Protein AF-A0A2I6EE44-F1 (afdb_monomer_lite)

Secondary structure (DSSP, 8-state):
-------EEEETTEEEEE----S--HHHHHHHHHHHHHHHHHHHHHHHHH-

Structure (mmCIF, N/CA/C/O backbone):
data_AF-A0A2I6EE44-F1
#
_entry.id   AF-A0A2I6EE44-F1
#
loop_
_atom_site.group_PDB
_atom_site.id
_atom_site.type_symbol
_atom_site.label_atom_id
_atom_site.label_alt_id
_atom_site.label_comp_id
_atom_site.label_asym_id
_atom_site.label_entity_id
_atom_site.label_seq_id
_atom_site.pdbx_PDB_ins_code
_atom_site.Cartn_x
_atom_site.Cartn_y
_atom_site.Cartn_z
_atom_site.occupancy
_atom_site.B_iso_or_equiv
_atom_site.auth_seq_id
_atom_site.auth_comp_id
_atom_site.auth_asym_id
_atom_site.auth_atom_id
_atom_site.pdbx_PDB_model_num
ATOM 1 N N . LEU A 1 1 ? -5.005 3.846 -6.228 1.00 85.06 1 LEU A N 1
ATOM 2 C CA . LEU A 1 1 ? -3.543 3.824 -6.468 1.00 85.06 1 LEU A CA 1
ATOM 3 C C . LEU A 1 1 ? -3.220 2.536 -7.209 1.00 85.06 1 LEU A C 1
ATOM 5 O O . LEU A 1 1 ? -3.871 1.547 -6.893 1.00 85.06 1 LEU A O 1
ATOM 9 N N . PRO A 1 2 ? -2.301 2.533 -8.186 1.00 91.69 2 PRO A N 1
ATOM 10 C CA . PRO A 1 2 ? -2.011 1.336 -8.982 1.00 91.69 2 PRO A CA 1
ATOM 11 C C . PRO A 1 2 ? -1.194 0.275 -8.221 1.00 91.69 2 PRO A C 1
ATOM 13 O O . PRO A 1 2 ? -1.235 -0.889 -8.595 1.00 91.69 2 PRO A O 1
ATOM 16 N N . PHE A 1 3 ? -0.515 0.644 -7.129 1.00 95.75 3 PHE A N 1
ATOM 17 C CA . PHE A 1 3 ? 0.190 -0.284 -6.241 1.00 95.75 3 PHE A CA 1
ATOM 18 C C . PHE A 1 3 ? -0.176 0.004 -4.780 1.00 95.75 3 PHE A C 1
ATOM 20 O O . PHE A 1 3 ? -0.277 1.169 -4.387 1.00 95.75 3 PHE A O 1
ATOM 27 N N . PHE A 1 4 ? -0.404 -1.048 -3.988 1.00 96.25 4 PHE A N 1
ATOM 28 C CA . PHE A 1 4 ? -0.683 -0.971 -2.550 1.00 96.25 4 PHE A CA 1
ATOM 29 C C . PHE A 1 4 ? -0.444 -2.332 -1.877 1.00 96.25 4 PHE A C 1
ATOM 31 O O . PHE A 1 4 ? -0.723 -3.370 -2.477 1.00 96.25 4 PHE A O 1
ATOM 38 N N . ALA A 1 5 ? 0.026 -2.341 -0.629 1.00 95.56 5 ALA A N 1
ATOM 39 C CA . ALA A 1 5 ? 0.18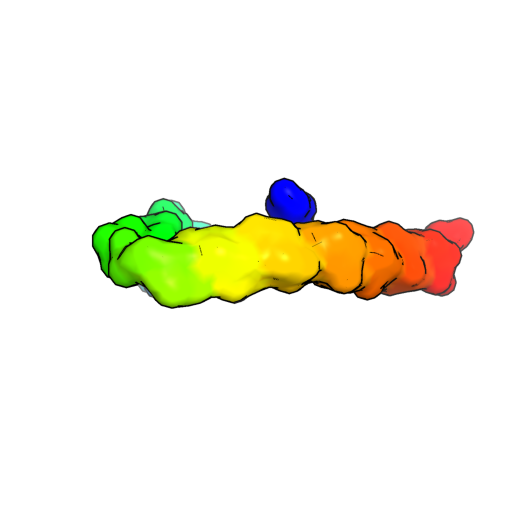3 -3.571 0.144 1.00 95.56 5 ALA A CA 1
ATOM 40 C C . ALA A 1 5 ? -1.150 -3.967 0.796 1.00 95.56 5 ALA A C 1
ATOM 42 O O . 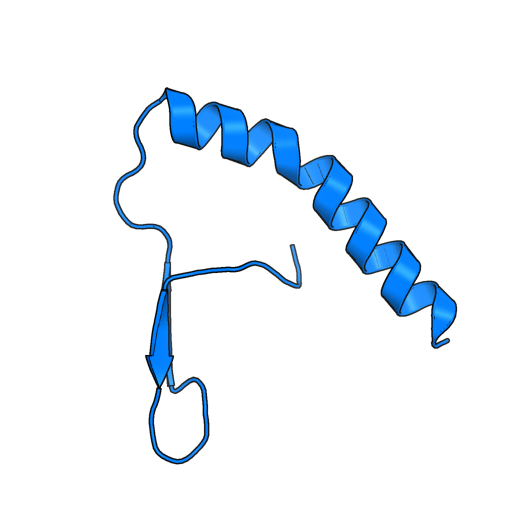ALA A 1 5 ? -1.748 -3.190 1.534 1.00 95.56 5 ALA A O 1
ATOM 43 N N . SER A 1 6 ? -1.627 -5.181 0.535 1.00 95.62 6 SER A N 1
ATOM 44 C CA . SER A 1 6 ? -2.853 -5.699 1.149 1.00 95.62 6 SER A CA 1
ATOM 45 C C . SER A 1 6 ? -2.766 -7.205 1.351 1.00 95.62 6 SER A C 1
ATOM 47 O O . SER A 1 6 ? -1.857 -7.866 0.842 1.00 95.62 6 SER A O 1
ATOM 49 N N . LYS A 1 7 ? -3.709 -7.755 2.120 1.00 97.44 7 LYS A N 1
ATOM 50 C CA . LYS A 1 7 ? -3.788 -9.196 2.320 1.00 97.44 7 LYS A CA 1
ATOM 51 C C . LYS A 1 7 ? -4.187 -9.858 1.003 1.00 97.44 7 LYS A C 1
ATOM 53 O O . LYS A 1 7 ? -5.182 -9.481 0.389 1.00 97.44 7 LYS A O 1
ATOM 58 N N . VAL A 1 8 ? -3.435 -10.872 0.599 1.00 98.00 8 VAL A N 1
ATOM 59 C CA . VAL A 1 8 ? -3.694 -11.632 -0.625 1.00 98.00 8 VAL A CA 1
ATOM 60 C C . VAL A 1 8 ? -3.722 -13.124 -0.338 1.00 98.00 8 VAL A C 1
ATOM 62 O O . VAL A 1 8 ? -3.082 -13.602 0.603 1.00 98.00 8 VAL A O 1
ATOM 65 N N . ARG A 1 9 ? -4.460 -13.862 -1.165 1.00 98.19 9 ARG A N 1
ATOM 66 C CA . ARG A 1 9 ? -4.343 -15.314 -1.269 1.00 98.19 9 ARG A CA 1
ATOM 67 C C . ARG A 1 9 ? -3.415 -15.638 -2.427 1.00 98.19 9 ARG A C 1
ATOM 69 O O . ARG A 1 9 ? -3.604 -15.143 -3.538 1.00 98.19 9 ARG A O 1
ATOM 76 N N . LEU A 1 10 ? -2.427 -16.476 -2.151 1.00 98.31 10 LEU A N 1
ATOM 77 C CA . LEU A 1 10 ? -1.532 -17.013 -3.162 1.00 98.31 10 LEU A CA 1
ATOM 78 C C . LEU A 1 10 ? -2.019 -18.386 -3.611 1.00 98.31 10 LEU A C 1
ATOM 80 O O . LEU A 1 10 ? -2.546 -19.154 -2.804 1.00 98.31 10 LEU A O 1
ATOM 84 N N . GLY A 1 11 ? -1.736 -18.712 -4.862 1.00 98.12 11 GLY A N 1
ATOM 85 C CA . GLY A 1 11 ? -1.753 -20.082 -5.341 1.00 98.12 11 GLY A CA 1
ATOM 86 C C . GLY A 1 11 ? -0.740 -20.283 -6.455 1.00 98.12 11 GLY A C 1
ATOM 87 O O . GLY A 1 11 ? 0.311 -19.638 -6.477 1.00 98.12 11 GLY A O 1
ATOM 88 N N . LYS A 1 12 ? -1.000 -21.230 -7.357 1.00 97.94 12 LYS A N 1
ATOM 89 C CA . LYS A 1 12 ? 0.054 -21.781 -8.232 1.00 97.94 12 LYS A CA 1
ATOM 90 C C . LYS A 1 12 ? 0.629 -20.761 -9.218 1.00 97.94 12 LYS A C 1
ATOM 92 O O . LYS A 1 12 ? 1.771 -20.911 -9.634 1.00 97.94 12 LYS A O 1
ATOM 97 N N . ASN A 1 13 ? -0.142 -19.728 -9.549 1.00 97.88 13 ASN A N 1
ATOM 98 C CA . ASN A 1 13 ? 0.226 -18.701 -10.524 1.00 97.88 13 ASN A CA 1
ATOM 99 C C . ASN A 1 13 ? 0.488 -17.327 -9.875 1.00 97.88 13 ASN A C 1
ATOM 101 O O . ASN A 1 13 ? 0.424 -16.305 -10.552 1.00 97.88 13 ASN A O 1
ATOM 105 N N . GLY A 1 14 ? 0.764 -17.287 -8.565 1.00 97.69 14 GLY A N 1
ATOM 106 C CA . GLY A 1 14 ? 0.983 -16.044 -7.820 1.00 97.69 14 GLY A CA 1
ATOM 107 C C . GLY A 1 14 ? -0.261 -15.591 -7.057 1.00 97.69 14 GLY A C 1
ATOM 108 O O . GLY A 1 14 ? -0.878 -16.394 -6.358 1.00 97.69 14 GLY A O 1
ATOM 109 N N . VAL A 1 15 ? -0.600 -14.301 -7.137 1.00 97.44 15 VAL A N 1
ATOM 110 C CA . VAL A 1 15 ? -1.783 -13.741 -6.459 1.00 97.44 15 VAL A CA 1
ATOM 111 C C . VAL A 1 15 ? -3.051 -14.242 -7.146 1.00 97.44 15 VAL A C 1
ATOM 113 O O . VAL A 1 15 ? -3.287 -13.931 -8.309 1.00 97.44 15 VAL A O 1
ATOM 116 N N . GLU A 1 16 ? -3.875 -14.990 -6.415 1.00 97.25 16 GLU A N 1
ATOM 117 C CA . GLU A 1 16 ? -5.169 -15.493 -6.897 1.00 97.25 16 GLU A CA 1
ATOM 118 C C . GLU A 1 16 ? -6.341 -14.637 -6.404 1.00 97.25 16 GLU A C 1
ATOM 120 O O . GLU A 1 16 ? -7.354 -14.520 -7.087 1.00 97.25 16 GLU A O 1
ATOM 125 N N . GLU A 1 17 ? -6.207 -14.010 -5.233 1.00 97.44 17 GLU A N 1
ATOM 126 C CA . GLU A 1 17 ? -7.264 -13.184 -4.646 1.00 97.44 17 GLU A CA 1
ATOM 127 C C . GLU A 1 17 ? -6.672 -12.019 -3.845 1.00 97.44 17 GLU A C 1
ATOM 129 O O . GLU A 1 17 ? -5.719 -12.198 -3.082 1.00 97.44 17 GLU A O 1
ATOM 134 N N . VAL A 1 18 ? -7.275 -10.834 -3.967 1.00 96.75 18 VAL A N 1
ATOM 135 C CA . VAL A 1 18 ? -6.983 -9.669 -3.120 1.00 96.75 18 VAL A CA 1
ATOM 136 C C . VAL A 1 18 ? -8.088 -9.541 -2.076 1.00 96.75 18 VAL A C 1
ATOM 138 O O . VAL A 1 18 ? -9.233 -9.257 -2.410 1.00 96.75 18 VAL A O 1
ATOM 141 N N . LEU A 1 19 ? -7.745 -9.734 -0.803 1.00 96.25 19 LEU A N 1
ATOM 142 C CA . LEU A 1 19 ? -8.699 -9.801 0.313 1.00 96.25 19 LEU A CA 1
ATOM 143 C C . LEU A 1 19 ? -9.022 -8.423 0.924 1.00 96.25 19 LEU A C 1
ATOM 145 O O . LEU A 1 19 ? -9.745 -8.331 1.915 1.00 96.25 19 LEU A O 1
ATOM 149 N N . GLY A 1 20 ? -8.485 -7.344 0.347 1.00 94.50 20 GLY A N 1
ATOM 150 C CA . GLY A 1 20 ? -8.686 -5.977 0.822 1.00 94.50 20 GLY A CA 1
ATOM 151 C C . GLY A 1 20 ? -8.020 -5.699 2.175 1.00 94.50 20 GLY A C 1
ATOM 152 O O . GLY A 1 20 ? -7.049 -6.354 2.559 1.00 94.50 20 GLY A O 1
ATOM 153 N N . LEU A 1 21 ? -8.530 -4.685 2.883 1.00 94.88 21 LEU A N 1
ATOM 154 C CA . LEU A 1 21 ? -7.970 -4.193 4.153 1.00 94.88 21 LEU A CA 1
ATOM 155 C C . LEU A 1 21 ? -8.781 -4.606 5.388 1.00 94.88 21 LEU A C 1
ATOM 157 O O . LEU A 1 21 ? -8.357 -4.356 6.510 1.00 94.88 21 LEU A O 1
ATOM 161 N N . GLY A 1 22 ? -9.925 -5.266 5.195 1.00 93.75 22 GLY A N 1
ATOM 162 C CA . GLY A 1 22 ? -10.826 -5.617 6.289 1.00 93.75 22 GLY A CA 1
ATOM 163 C C . GLY A 1 22 ? -11.446 -4.390 6.966 1.00 93.75 22 GLY A C 1
ATOM 164 O O . GLY A 1 22 ? -11.626 -3.339 6.347 1.00 93.75 22 GLY A O 1
ATOM 165 N N . GLN A 1 23 ? -11.823 -4.545 8.236 1.00 96.62 23 GLN A N 1
ATOM 166 C CA . GLN A 1 23 ? -12.337 -3.442 9.044 1.00 96.62 23 GLN A CA 1
ATOM 167 C C . GLN A 1 23 ? -11.176 -2.618 9.590 1.00 96.62 23 GLN A C 1
ATOM 169 O O . GLN A 1 23 ? -10.283 -3.158 10.232 1.00 96.62 23 GLN A O 1
ATOM 174 N N . LEU A 1 24 ? -11.234 -1.310 9.352 1.00 97.19 24 LEU A N 1
ATOM 175 C CA . LEU A 1 24 ? -10.264 -0.348 9.856 1.00 97.19 24 LEU A CA 1
ATOM 176 C C . LEU A 1 24 ? -10.892 0.490 10.967 1.00 97.19 24 LEU A C 1
ATOM 178 O O . LEU A 1 24 ? -12.037 0.950 10.850 1.00 97.19 24 LEU A O 1
ATOM 182 N N . THR A 1 25 ? -10.115 0.726 12.016 1.00 98.31 25 THR A N 1
ATOM 183 C CA . THR A 1 25 ? -10.395 1.742 13.031 1.00 98.31 25 THR A CA 1
ATOM 184 C C . THR A 1 25 ? -10.363 3.143 12.413 1.00 98.31 25 THR A C 1
ATOM 186 O O . THR A 1 25 ? -9.866 3.343 11.303 1.00 98.31 25 THR A O 1
ATOM 189 N N . GLN A 1 26 ? -10.893 4.144 13.122 1.00 98.12 26 GLN A N 1
ATOM 190 C CA . GLN A 1 26 ? -10.850 5.524 12.628 1.00 98.12 26 GLN A CA 1
ATOM 191 C C . GLN A 1 26 ? -9.407 6.006 12.425 1.00 98.12 26 GLN A C 1
ATOM 193 O O . GLN A 1 26 ? -9.089 6.551 11.376 1.00 98.12 26 GLN A O 1
ATOM 198 N N . PHE A 1 27 ? -8.522 5.703 13.378 1.00 98.25 27 PHE A N 1
ATOM 199 C CA . PHE A 1 27 ? -7.105 6.049 13.299 1.00 98.25 27 PHE A CA 1
ATOM 200 C C . PHE A 1 27 ? -6.425 5.466 12.048 1.00 98.25 27 PHE A C 1
ATOM 202 O O . PHE A 1 27 ? -5.693 6.164 11.350 1.00 98.25 27 PHE A O 1
ATOM 209 N N . GLU A 1 28 ? -6.703 4.201 11.718 1.00 97.94 28 GL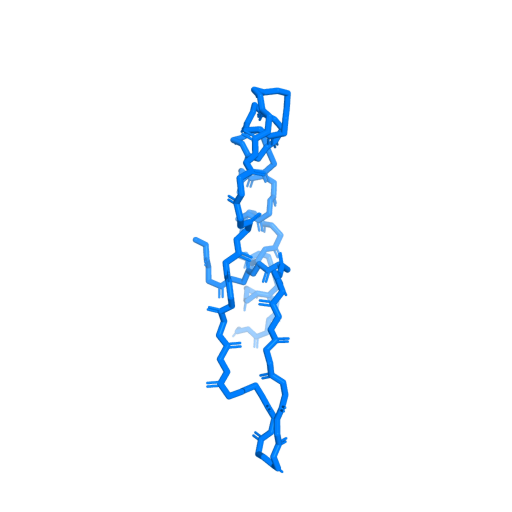U A N 1
ATOM 210 C CA . GLU A 1 28 ? -6.144 3.556 10.523 1.00 97.94 28 GLU A CA 1
ATOM 211 C C . GLU A 1 28 ? -6.698 4.147 9.221 1.00 97.94 28 GLU A C 1
ATOM 213 O O . GLU A 1 28 ? -5.964 4.255 8.240 1.00 97.94 28 GLU A O 1
ATOM 218 N N . LYS A 1 29 ? -7.973 4.559 9.198 1.00 97.75 29 LYS A N 1
ATOM 219 C CA . LYS A 1 29 ? -8.562 5.253 8.040 1.00 97.75 29 LYS A CA 1
ATOM 220 C C . LYS A 1 29 ? -7.909 6.611 7.818 1.00 97.75 29 LYS A C 1
ATOM 222 O O . LYS A 1 29 ? -7.554 6.925 6.686 1.00 97.75 29 LYS A O 1
ATOM 227 N N . ASP A 1 30 ? -7.712 7.380 8.884 1.00 98.00 30 ASP A N 1
ATOM 228 C CA . ASP A 1 30 ? -7.087 8.700 8.799 1.00 98.00 30 ASP A CA 1
ATOM 229 C C . ASP A 1 30 ? -5.635 8.582 8.304 1.00 98.00 30 ASP A C 1
ATOM 231 O O . ASP A 1 30 ? -5.217 9.308 7.399 1.00 98.00 30 ASP A O 1
ATOM 235 N N . GLY A 1 31 ? -4.889 7.594 8.815 1.00 97.50 31 GLY A N 1
ATOM 236 C CA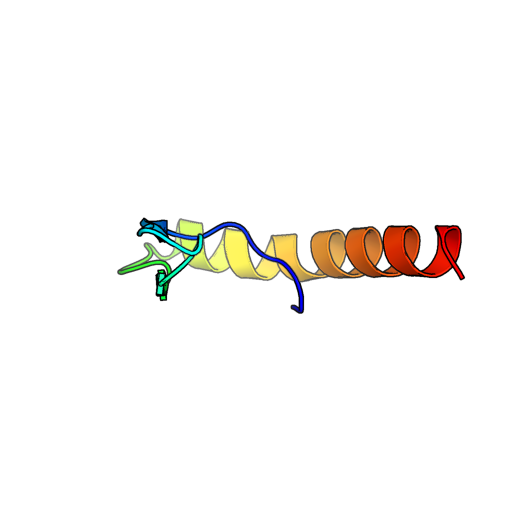 . GLY A 1 31 ? -3.548 7.272 8.322 1.00 97.50 31 GLY A CA 1
ATOM 237 C C . GLY A 1 31 ? -3.538 6.835 6.853 1.00 97.50 31 GLY A C 1
ATOM 238 O O . GLY A 1 31 ? -2.672 7.262 6.085 1.00 97.50 31 GLY A O 1
ATOM 239 N N . LEU A 1 32 ? -4.525 6.032 6.437 1.00 96.56 32 LEU A N 1
ATOM 240 C CA . LEU A 1 32 ? -4.677 5.599 5.048 1.00 96.56 32 LEU A CA 1
ATOM 241 C C . LEU A 1 32 ? -4.948 6.773 4.101 1.00 96.56 32 LEU A C 1
ATOM 243 O O . LEU A 1 32 ? -4.4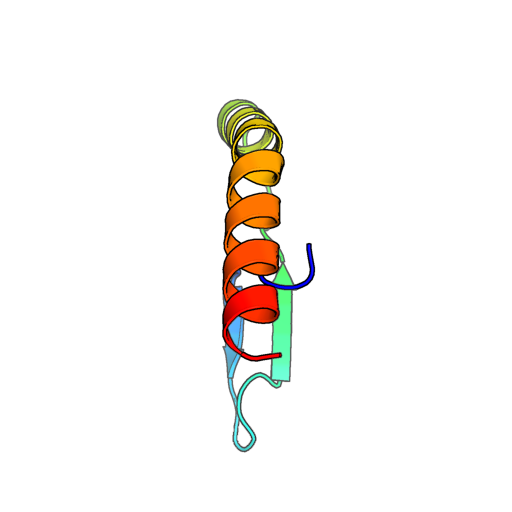20 6.784 2.992 1.00 96.56 32 LEU A O 1
ATOM 247 N N . GLU A 1 33 ? -5.751 7.758 4.500 1.00 96.88 33 GLU A N 1
ATOM 248 C CA . GLU A 1 33 ? -5.957 8.954 3.679 1.00 96.88 33 GLU A CA 1
ATOM 249 C C . GLU A 1 33 ? -4.688 9.812 3.605 1.00 96.88 33 GLU A C 1
ATOM 251 O O . GLU A 1 33 ? -4.307 10.240 2.512 1.00 96.88 33 GLU A O 1
ATOM 256 N N . ALA A 1 34 ? -3.986 9.992 4.729 1.00 97.19 34 ALA A N 1
ATOM 257 C CA . ALA A 1 34 ? -2.761 10.789 4.787 1.00 97.19 34 ALA A CA 1
ATOM 258 C C . ALA A 1 34 ? -1.634 10.230 3.893 1.00 97.19 34 ALA A C 1
ATOM 260 O O . ALA A 1 34 ? -0.961 10.994 3.200 1.00 97.19 34 ALA A O 1
ATOM 261 N N . LEU A 1 35 ? -1.453 8.903 3.842 1.00 96.25 35 LEU A N 1
ATOM 262 C CA . LEU A 1 35 ? -0.358 8.280 3.080 1.00 96.25 35 LEU A CA 1
ATOM 263 C C . LEU A 1 35 ? -0.585 8.241 1.558 1.00 96.25 35 LEU A C 1
ATOM 265 O O . LEU A 1 35 ? 0.365 8.045 0.795 1.00 96.25 35 LEU A O 1
ATOM 269 N N . LYS A 1 36 ? -1.831 8.390 1.077 1.00 95.38 36 LYS A N 1
ATOM 270 C CA . LYS A 1 36 ? -2.161 8.198 -0.353 1.00 95.38 36 LYS A CA 1
ATOM 271 C C . LYS A 1 36 ? -1.381 9.133 -1.273 1.00 95.38 36 LYS A C 1
ATOM 273 O O . LYS A 1 36 ? -1.012 8.722 -2.375 1.00 95.38 36 LYS A O 1
ATOM 278 N N . GLY A 1 37 ? -1.155 10.373 -0.838 1.00 96.62 37 GLY A N 1
ATOM 279 C CA . GLY A 1 37 ? -0.433 11.379 -1.617 1.00 96.62 37 GLY A CA 1
ATOM 280 C C . GLY A 1 37 ? 1.035 11.007 -1.827 1.00 96.62 37 GLY A C 1
ATOM 281 O O . GLY A 1 37 ? 1.511 10.975 -2.962 1.00 96.62 37 GLY A O 1
ATOM 282 N N . GLU A 1 38 ? 1.729 10.656 -0.745 1.00 97.06 38 GLU A N 1
ATOM 283 C CA . GLU A 1 38 ? 3.137 10.245 -0.782 1.00 97.06 38 GLU A CA 1
ATOM 284 C C . GLU A 1 38 ? 3.335 8.979 -1.623 1.00 97.06 38 GLU A C 1
ATOM 286 O O . GLU A 1 38 ? 4.231 8.912 -2.473 1.00 97.06 38 GLU A O 1
ATOM 291 N N . LEU A 1 39 ? 2.458 7.988 -1.443 1.00 97.44 39 LEU A N 1
ATOM 292 C CA . LEU A 1 39 ? 2.537 6.743 -2.194 1.00 97.44 39 LEU A CA 1
ATOM 293 C C . LEU A 1 39 ? 2.317 6.972 -3.694 1.00 97.44 39 LEU A C 1
ATOM 295 O O . LEU A 1 39 ? 3.036 6.402 -4.514 1.00 97.44 39 LEU A O 1
ATOM 299 N N . LYS A 1 40 ? 1.365 7.837 -4.067 1.00 97.56 40 LYS A N 1
ATOM 300 C CA . LYS A 1 40 ? 1.146 8.213 -5.470 1.00 97.56 40 LYS A CA 1
ATOM 301 C C . LYS A 1 40 ? 2.406 8.827 -6.087 1.00 97.56 40 LYS A C 1
ATOM 303 O O . LYS A 1 40 ? 2.831 8.371 -7.144 1.00 97.56 40 LYS A O 1
ATOM 308 N N . SER A 1 41 ? 3.022 9.788 -5.399 1.00 97.69 41 SER A N 1
ATOM 309 C CA . SER A 1 41 ? 4.261 10.438 -5.850 1.00 97.69 41 SER A CA 1
ATOM 310 C C . SER A 1 41 ? 5.408 9.435 -6.027 1.00 97.69 41 SER A C 1
ATOM 312 O O . SER A 1 41 ? 6.103 9.437 -7.044 1.00 97.69 41 SER A O 1
ATOM 314 N N . SER A 1 42 ? 5.563 8.504 -5.080 1.00 98.00 42 SER A N 1
ATOM 315 C CA . SER A 1 42 ? 6.591 7.456 -5.150 1.00 98.00 42 SER A CA 1
ATOM 316 C C . SER A 1 42 ? 6.402 6.520 -6.347 1.00 98.00 42 SER A C 1
ATOM 318 O O . SER A 1 42 ? 7.372 6.169 -7.021 1.00 98.00 42 SER A O 1
ATOM 320 N N . ILE A 1 43 ? 5.153 6.147 -6.640 1.00 97.44 43 ILE A N 1
ATOM 321 C CA . ILE A 1 43 ? 4.802 5.332 -7.809 1.00 97.44 43 ILE A CA 1
ATOM 322 C C . ILE A 1 43 ? 5.138 6.075 -9.104 1.00 97.44 43 ILE A C 1
ATOM 324 O O . ILE A 1 43 ? 5.795 5.515 -9.980 1.00 97.44 43 ILE A O 1
ATOM 328 N N . GLU A 1 44 ? 4.698 7.328 -9.224 1.00 97.25 44 GLU A N 1
ATOM 329 C CA . GLU A 1 44 ? 4.921 8.150 -10.417 1.00 97.25 44 GLU A CA 1
ATOM 330 C C . GLU A 1 44 ? 6.415 8.343 -10.683 1.00 97.25 44 GLU A C 1
ATOM 332 O O . GLU A 1 44 ? 6.863 8.171 -11.815 1.00 97.25 44 GLU A O 1
ATOM 337 N N . LYS A 1 45 ? 7.203 8.597 -9.632 1.00 97.75 45 LYS A N 1
ATOM 338 C CA . LYS A 1 45 ? 8.664 8.685 -9.720 1.00 97.75 45 LYS A CA 1
ATOM 339 C C . LYS A 1 45 ? 9.293 7.389 -10.236 1.00 97.75 45 LYS A C 1
ATOM 341 O O . LYS A 1 45 ? 10.192 7.448 -11.070 1.00 97.75 45 LYS A O 1
ATOM 346 N N . GLY A 1 46 ? 8.839 6.234 -9.748 1.00 96.75 46 GLY A N 1
ATOM 347 C CA . GLY A 1 46 ? 9.338 4.933 -10.196 1.00 96.75 46 GLY A CA 1
ATOM 348 C C . GLY A 1 46 ? 9.048 4.672 -11.675 1.00 96.75 46 GLY A C 1
ATOM 349 O O . GLY A 1 46 ? 9.945 4.275 -12.411 1.00 96.75 46 GLY A O 1
ATOM 350 N N . VAL A 1 47 ? 7.824 4.963 -12.122 1.00 96.75 47 VAL A N 1
ATOM 351 C CA . VAL A 1 47 ? 7.418 4.815 -13.532 1.00 96.75 47 VAL A CA 1
ATOM 352 C C . VAL A 1 47 ? 8.178 5.786 -14.439 1.00 96.75 47 VAL A C 1
ATOM 354 O O . VAL A 1 47 ? 8.641 5.397 -15.507 1.00 96.75 47 VAL A O 1
ATOM 357 N N . ALA A 1 48 ? 8.338 7.042 -14.012 1.00 97.50 48 ALA A N 1
ATOM 358 C CA . ALA A 1 48 ? 9.073 8.054 -14.767 1.00 97.50 48 ALA A CA 1
ATOM 359 C C . ALA A 1 48 ? 10.573 7.745 -14.882 1.00 97.50 48 ALA A C 1
ATOM 361 O O . ALA A 1 48 ? 11.199 8.171 -15.839 1.00 97.50 48 ALA A O 1
ATOM 362 N N . PHE A 1 49 ? 11.156 7.020 -13.924 1.00 97.69 49 PHE A N 1
ATOM 363 C CA . PHE A 1 49 ? 12.560 6.608 -13.991 1.00 97.69 49 PHE A CA 1
ATOM 364 C C . PHE A 1 49 ? 12.819 5.539 -15.064 1.00 97.69 49 PHE A C 1
ATOM 366 O O . PHE A 1 49 ? 13.919 5.473 -15.606 1.00 97.69 49 PHE A O 1
ATOM 373 N N . THR A 1 50 ? 11.835 4.679 -15.343 1.00 94.62 50 THR A N 1
ATOM 374 C CA . THR A 1 50 ? 11.982 3.564 -16.293 1.00 94.62 50 THR A CA 1
ATOM 375 C C . THR A 1 50 ? 11.595 3.901 -17.733 1.00 94.62 50 THR A C 1
ATOM 377 O O . THR A 1 50 ? 11.970 3.147 -18.628 1.00 94.62 50 THR A O 1
ATOM 380 N N . ASN A 1 51 ? 10.821 4.970 -17.941 1.00 78.81 51 ASN A N 1
ATOM 381 C CA . ASN A 1 51 ? 10.357 5.433 -19.256 1.00 78.81 51 ASN A CA 1
ATOM 382 C C . ASN A 1 51 ? 11.307 6.475 -19.849 1.00 78.81 51 ASN A C 1
ATOM 384 O O . ASN A 1 51 ? 11.437 6.485 -21.091 1.00 78.81 51 ASN A O 1
#

pLDDT: mean 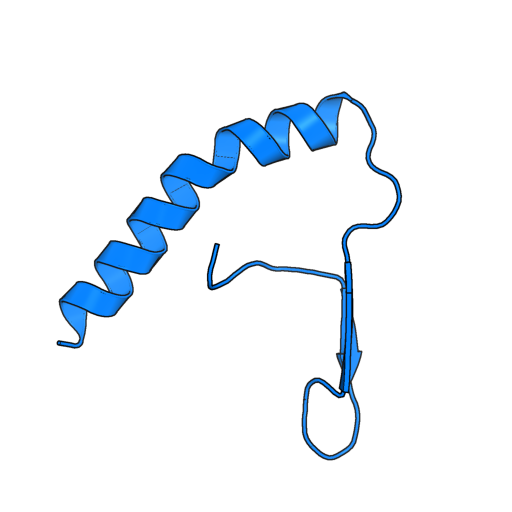96.33, std 3.24, range [78.81, 98.31]

Organism: Triticum aestivum (NCBI:txid4565)

InterPro domains:
  IPR015955 Lactate dehydrogenase/glycoside hydrolase, family 4, C-terminal [G3DSA:3.90.110.10] (1-51)
  IPR015955 Lactate dehydrogenase/glycoside hydrolase, family 4, C-terminal [SSF56327] (3-50)
  IPR022383 Lactate/malate dehydrogenase, C-terminal [PF02866] (2-49)

Radius of gyration: 13.95 Å; chains: 1; bounding box: 25×33×33 Å

Sequence (51 aa):
LPFFASKVRLGKNGVEEVLGLGQLTQFEKDGLEALKGELKSSIEKGVAFTN

Foldseek 3Di:
DVDDDADFDADDVGGPGGPGHPDDDPVVVVVVVVCPVVVVVVVVVVVVVVD